Protein AF-A0A0N4X7U0-F1 (afdb_monomer_lite)

Sequence (146 aa):
MAPYSVMVTGANRGLGLGLVKEFMKNKEIHKIIATARNPDDAKVKSIVGDKGLTTLLNNAGIWVKYVTKQEPNRADFMKNIDVNAVGVAILTQNLLPLLRQSAARVKGDFSLDRAAILNISATYGSISKNTTGSGPLKGLAYMTSK

pLDDT: mean 92.5, std 6.65, range [67.06, 98.38]

InterPro domains:
  IPR002347 Short-chain dehydrogenase/reductase SDR [PR00081] (5-22)
  IPR002347 Short-chain dehydrogenase/reductase SDR [PR00081] (51-62)
  IPR002347 Short-chain dehydrogenase/reductase SDR [PR00081] (142-146)
  IPR036291 NAD(P)-binding domain superfamily [SSF51735] (5-146)
  IPR051468 Fungal Secondary Metabolite SDRs [PTHR43544] (42-146)

Organism: Haemonchus placei (NCBI:txid6290)

Secondary structure (DSSP, 8-state):
---SEEEETTTTSHHHHHHHHHHTT-TT--EEEE-SS---HHHHHHHHGGG---EEEE----PPP--TTSPP-HHHHHHHHIIIIIHHHHHHHHHHHHHHHHHTTS-SS--TTT-EEEE---GGGBSTT--STTTTTT--S---B-

Structure (mmCIF, N/CA/C/O backbone):
data_AF-A0A0N4X7U0-F1
#
_entry.id   AF-A0A0N4X7U0-F1
#
loop_
_atom_site.group_PDB
_atom_site.id
_atom_site.type_symbol
_atom_site.label_atom_id
_atom_site.label_alt_id
_atom_site.label_comp_id
_atom_site.label_asym_id
_atom_site.label_entity_id
_atom_site.label_seq_id
_atom_site.pdbx_PDB_ins_code
_atom_site.Cartn_x
_atom_site.Cartn_y
_atom_site.Cartn_z
_atom_site.occupancy
_atom_site.B_iso_or_equiv
_atom_site.auth_seq_id
_atom_site.auth_comp_id
_atom_site.auth_asym_id
_atom_site.auth_atom_id
_atom_site.pdbx_PDB_model_num
ATOM 1 N N . MET A 1 1 ? -7.651 11.145 16.397 1.00 83.62 1 MET A N 1
ATOM 2 C CA . MET A 1 1 ? -7.237 9.943 17.156 1.00 83.62 1 MET A CA 1
ATOM 3 C C . MET A 1 1 ? -6.362 9.085 16.246 1.00 83.62 1 MET A C 1
ATOM 5 O O . MET A 1 1 ? -6.242 9.411 15.065 1.00 83.62 1 MET A O 1
ATOM 9 N N . ALA A 1 2 ? -5.712 8.037 16.753 1.00 92.88 2 ALA A N 1
ATOM 10 C CA . ALA A 1 2 ? -5.029 7.065 15.896 1.00 92.88 2 ALA A CA 1
ATOM 11 C C . ALA A 1 2 ? -6.021 6.045 15.293 1.00 92.88 2 ALA A C 1
ATOM 13 O O . ALA A 1 2 ? -7.047 5.754 15.913 1.00 92.88 2 ALA A O 1
ATOM 14 N N . PRO A 1 3 ? -5.731 5.461 14.115 1.00 96.62 3 PRO A N 1
ATOM 15 C CA . PRO A 1 3 ? -6.513 4.346 13.585 1.00 96.62 3 PRO A CA 1
ATOM 16 C C . PRO A 1 3 ? -6.475 3.124 14.503 1.00 96.62 3 PRO A C 1
ATOM 18 O O . PRO A 1 3 ? -5.418 2.746 15.005 1.00 96.62 3 PRO A O 1
ATOM 21 N N . TYR A 1 4 ? -7.613 2.439 14.644 1.00 97.12 4 TYR A N 1
ATOM 22 C CA . TYR A 1 4 ? -7.677 1.182 15.395 1.00 97.12 4 TYR A CA 1
ATOM 23 C C . TYR A 1 4 ? -6.821 0.087 14.741 1.00 97.12 4 TYR A C 1
ATOM 25 O O . TYR A 1 4 ? -6.082 -0.627 15.427 1.00 97.12 4 TYR A O 1
ATOM 33 N N . SER A 1 5 ? -6.925 -0.046 13.416 1.00 98.31 5 SER A N 1
ATOM 34 C CA . SER A 1 5 ? -6.178 -1.024 12.630 1.00 98.31 5 SER A CA 1
ATOM 35 C C . SER A 1 5 ? -5.493 -0.382 11.424 1.00 98.31 5 SER A C 1
ATOM 37 O O . SER A 1 5 ? -6.091 0.407 10.693 1.00 98.31 5 SER A O 1
ATOM 39 N N . VAL A 1 6 ? -4.230 -0.739 11.194 1.00 98.31 6 VAL A N 1
ATOM 40 C CA . VAL A 1 6 ? -3.456 -0.303 10.026 1.00 98.31 6 VAL A CA 1
ATOM 41 C C . VAL A 1 6 ? -2.907 -1.517 9.303 1.00 98.31 6 VAL A C 1
ATOM 43 O O . VAL A 1 6 ? -2.328 -2.411 9.918 1.00 98.31 6 VAL A O 1
ATOM 46 N N . MET A 1 7 ? -3.052 -1.528 7.986 1.00 97.81 7 MET A N 1
ATOM 47 C CA . MET A 1 7 ? -2.468 -2.530 7.112 1.00 97.81 7 MET A CA 1
ATOM 48 C C . MET A 1 7 ? -1.449 -1.883 6.182 1.00 97.81 7 MET A C 1
ATOM 50 O O . MET A 1 7 ? -1.764 -0.912 5.505 1.00 97.81 7 MET A O 1
ATOM 54 N N . VAL A 1 8 ? -0.237 -2.431 6.138 1.00 97.88 8 VAL A N 1
ATOM 55 C CA . VAL A 1 8 ? 0.872 -1.942 5.313 1.00 97.88 8 VAL A CA 1
ATOM 56 C C . VAL A 1 8 ? 1.311 -3.046 4.362 1.00 97.88 8 VAL A C 1
ATOM 58 O O . VAL A 1 8 ? 1.758 -4.112 4.797 1.00 97.88 8 VAL A O 1
ATOM 61 N N . THR A 1 9 ? 1.215 -2.787 3.059 1.00 96.94 9 THR A N 1
ATOM 62 C CA . THR A 1 9 ? 1.703 -3.721 2.037 1.00 96.94 9 THR A CA 1
ATOM 63 C C . THR A 1 9 ? 3.187 -3.514 1.744 1.00 96.94 9 THR A C 1
ATOM 65 O O . THR A 1 9 ? 3.702 -2.404 1.855 1.00 96.94 9 THR A O 1
ATOM 68 N N . GLY A 1 10 ? 3.917 -4.573 1.382 1.00 95.44 10 GLY A N 1
ATOM 69 C CA . GLY A 1 10 ? 5.356 -4.477 1.088 1.00 95.44 10 GLY A CA 1
ATOM 70 C C . GLY A 1 10 ? 6.206 -4.098 2.309 1.00 95.44 10 GLY A C 1
ATOM 71 O O . GLY A 1 10 ? 7.190 -3.373 2.190 1.00 95.44 10 GLY A O 1
ATOM 72 N N . ALA A 1 11 ? 5.809 -4.560 3.493 1.00 96.88 11 ALA A N 1
ATOM 73 C CA . ALA A 1 11 ? 6.390 -4.194 4.781 1.00 96.88 11 ALA A CA 1
ATOM 74 C C . ALA A 1 11 ? 7.637 -5.007 5.177 1.00 96.88 11 ALA A C 1
ATOM 76 O O . ALA A 1 11 ? 8.157 -4.852 6.277 1.00 96.88 11 ALA A O 1
ATOM 77 N N . ASN A 1 12 ? 8.144 -5.878 4.301 1.00 95.31 12 ASN A N 1
ATOM 78 C CA . ASN A 1 12 ? 9.333 -6.689 4.579 1.00 95.31 12 ASN A CA 1
ATOM 79 C C . ASN A 1 12 ? 10.659 -5.923 4.414 1.00 95.31 12 ASN A C 1
ATOM 81 O O . ASN A 1 12 ? 11.712 -6.453 4.757 1.00 95.31 12 ASN A O 1
ATOM 85 N N . ARG A 1 13 ? 10.634 -4.709 3.848 1.00 95.00 13 ARG A N 1
ATOM 86 C CA . ARG A 1 13 ? 11.820 -3.875 3.597 1.00 95.00 13 ARG A CA 1
ATOM 87 C C . ARG A 1 13 ? 11.452 -2.398 3.434 1.00 95.00 13 ARG A C 1
ATOM 89 O O . ARG A 1 13 ? 10.277 -2.057 3.313 1.00 95.00 13 ARG A O 1
ATOM 96 N N . GLY A 1 14 ? 12.472 -1.541 3.364 1.00 96.25 14 GLY A N 1
ATOM 97 C CA . GLY A 1 14 ? 12.343 -0.141 2.946 1.00 96.25 14 GLY A CA 1
ATOM 98 C C . GLY A 1 14 ? 11.329 0.664 3.765 1.00 96.25 14 GLY A C 1
ATOM 99 O O . GLY A 1 14 ? 11.230 0.494 4.981 1.00 96.25 14 GLY A O 1
ATOM 100 N N . LEU A 1 15 ? 10.575 1.530 3.077 1.00 96.75 15 LEU A N 1
ATOM 101 C CA . LEU A 1 15 ? 9.585 2.425 3.687 1.00 96.75 15 LEU A CA 1
ATOM 102 C C . LEU A 1 15 ? 8.501 1.663 4.454 1.00 96.75 15 LEU A C 1
ATOM 104 O O . LEU A 1 15 ? 8.199 2.031 5.583 1.00 96.75 15 LEU A O 1
ATOM 108 N N . GLY A 1 16 ? 7.971 0.572 3.894 1.00 97.06 16 GLY A N 1
ATOM 109 C CA . GLY A 1 16 ? 6.944 -0.235 4.557 1.00 97.06 16 GLY A CA 1
ATOM 110 C C . GLY A 1 16 ? 7.398 -0.780 5.914 1.00 97.06 16 GLY A C 1
ATOM 111 O O . GLY A 1 16 ? 6.668 -0.665 6.896 1.00 97.06 16 GLY A O 1
ATOM 112 N N . LEU A 1 17 ? 8.626 -1.308 6.000 1.00 97.88 17 LEU A N 1
ATOM 113 C CA . LEU A 1 17 ? 9.195 -1.771 7.272 1.00 97.88 17 LEU A CA 1
ATOM 114 C C . LEU A 1 17 ? 9.404 -0.614 8.260 1.00 97.88 17 LEU A C 1
ATOM 116 O O . LEU A 1 17 ? 9.135 -0.765 9.451 1.00 97.88 17 LEU A O 1
ATOM 120 N N . GLY A 1 18 ? 9.881 0.537 7.776 1.00 98.38 18 GLY A N 1
ATOM 121 C CA . GLY A 1 18 ? 10.041 1.744 8.589 1.00 98.38 18 GLY A CA 1
ATOM 122 C C . GLY A 1 18 ? 8.713 2.222 9.181 1.00 98.38 18 GLY A C 1
ATOM 123 O O . GLY A 1 18 ? 8.616 2.410 10.389 1.00 98.38 18 GLY A O 1
ATOM 124 N N . LEU A 1 19 ? 7.668 2.321 8.356 1.00 97.81 19 LEU A N 1
ATOM 125 C CA . LEU A 1 19 ? 6.323 2.720 8.779 1.00 97.81 19 LEU A CA 1
ATOM 126 C C . LEU A 1 19 ? 5.747 1.769 9.829 1.00 97.81 19 LEU A C 1
ATOM 128 O O . LEU A 1 19 ? 5.214 2.226 10.833 1.00 97.81 19 LEU A O 1
ATOM 132 N N . VAL A 1 20 ? 5.901 0.453 9.646 1.00 98.31 20 VAL A N 1
ATOM 133 C CA . VAL A 1 20 ? 5.466 -0.528 10.653 1.00 98.31 20 VAL A CA 1
ATOM 134 C C . VAL A 1 20 ? 6.177 -0.304 11.989 1.00 98.31 20 VAL A C 1
ATOM 136 O O . VAL A 1 20 ? 5.514 -0.285 13.024 1.00 98.31 20 VAL A O 1
ATOM 139 N N . LYS A 1 21 ? 7.497 -0.074 11.984 1.00 98.38 21 LYS A N 1
ATOM 140 C CA . LYS A 1 21 ? 8.254 0.221 13.213 1.00 98.38 21 LYS A CA 1
ATOM 141 C C . LYS A 1 21 ? 7.762 1.490 13.906 1.00 98.38 21 LYS A C 1
ATOM 143 O O . LYS A 1 21 ? 7.676 1.498 15.130 1.00 98.38 21 LYS A O 1
ATOM 148 N N . GLU A 1 22 ? 7.423 2.536 13.155 1.00 98.19 22 GLU A N 1
ATOM 149 C CA . GLU A 1 22 ? 6.847 3.758 13.728 1.00 98.19 22 GLU A CA 1
ATOM 150 C C . GLU A 1 22 ? 5.439 3.521 14.288 1.00 98.19 22 GLU A C 1
ATOM 152 O O . GLU A 1 22 ? 5.160 3.915 15.419 1.00 98.19 22 GLU A O 1
ATOM 157 N N . PHE A 1 23 ? 4.569 2.800 13.571 1.00 97.44 23 PHE A N 1
ATOM 158 C CA . PHE A 1 23 ? 3.227 2.474 14.065 1.00 97.44 23 PHE A CA 1
ATOM 159 C C . PHE A 1 23 ? 3.260 1.653 15.358 1.00 97.44 23 PHE A C 1
ATOM 161 O O . PHE A 1 23 ? 2.444 1.891 16.241 1.00 97.44 23 PHE A O 1
ATOM 168 N N . MET A 1 24 ? 4.235 0.754 15.527 1.00 97.56 24 MET A N 1
ATOM 169 C CA . MET A 1 24 ? 4.399 -0.033 16.758 1.00 97.56 24 MET A CA 1
ATOM 170 C C . MET A 1 24 ? 4.733 0.808 18.002 1.00 97.56 24 MET A C 1
ATOM 172 O O . MET A 1 24 ? 4.528 0.344 19.129 1.00 97.56 24 MET A O 1
ATOM 176 N N . LYS A 1 25 ? 5.250 2.032 17.826 1.00 98.19 25 LYS A N 1
ATOM 177 C CA . LYS A 1 25 ? 5.498 2.962 18.938 1.00 98.19 25 LYS A CA 1
ATOM 178 C C . LYS A 1 25 ? 4.202 3.588 19.453 1.00 98.19 25 LYS A C 1
ATOM 180 O O . LYS A 1 25 ? 4.139 3.952 20.625 1.00 98.19 25 LYS A O 1
ATOM 185 N N . ASN A 1 26 ? 3.166 3.679 18.616 1.00 97.25 26 ASN A N 1
ATOM 186 C CA . ASN A 1 26 ? 1.876 4.235 19.002 1.00 97.25 26 ASN A CA 1
ATOM 187 C C . ASN A 1 26 ? 0.970 3.153 19.617 1.00 97.25 26 ASN A C 1
ATOM 189 O O . ASN A 1 26 ? 0.458 2.278 18.923 1.00 97.25 26 ASN A O 1
ATOM 193 N N . LYS A 1 27 ? 0.735 3.243 20.932 1.00 96.12 27 LYS A N 1
ATOM 194 C CA . LYS A 1 27 ? -0.098 2.291 21.688 1.00 96.12 27 LYS A CA 1
ATOM 195 C C . LYS A 1 27 ? -1.598 2.405 21.405 1.00 96.12 27 LYS A C 1
ATOM 197 O O . LYS A 1 27 ? -2.336 1.491 21.751 1.00 96.12 27 LYS A O 1
ATOM 202 N N . GLU A 1 28 ? -2.045 3.481 20.761 1.00 96.81 28 GLU A N 1
ATOM 203 C CA . GLU A 1 28 ? -3.438 3.638 20.334 1.00 96.81 28 GLU A CA 1
ATOM 204 C C . GLU A 1 28 ? -3.765 2.803 19.082 1.00 96.81 28 GLU A C 1
ATOM 206 O O . GLU A 1 28 ? -4.937 2.531 18.809 1.00 96.81 28 GLU A O 1
ATOM 211 N N . ILE A 1 29 ? -2.753 2.343 18.332 1.00 97.75 29 ILE A N 1
ATOM 212 C CA . ILE A 1 29 ? -2.943 1.430 17.199 1.00 97.75 29 ILE A CA 1
ATOM 213 C C . ILE A 1 29 ? -2.971 -0.003 17.730 1.00 97.75 29 ILE A C 1
ATOM 215 O O . ILE A 1 29 ? -1.966 -0.549 18.181 1.00 97.75 29 ILE A O 1
ATOM 219 N N . HIS A 1 30 ? -4.136 -0.639 17.658 1.00 97.19 30 HIS A N 1
ATOM 220 C CA . HIS A 1 30 ? -4.366 -1.937 18.293 1.00 97.19 30 HIS A CA 1
ATOM 221 C C . HIS A 1 30 ? -4.010 -3.116 17.386 1.00 97.19 30 HIS A C 1
ATOM 223 O O . HIS A 1 30 ? -3.685 -4.200 17.873 1.00 97.19 30 HIS A O 1
ATOM 229 N N . LYS A 1 31 ? -4.125 -2.937 16.066 1.00 97.94 31 LYS A N 1
ATOM 230 C CA . LYS A 1 31 ? -3.843 -3.975 15.069 1.00 97.94 31 LYS A CA 1
ATOM 231 C C . LYS A 1 31 ? -2.937 -3.410 13.983 1.00 97.94 31 LYS A C 1
ATOM 233 O O . LYS A 1 31 ? -3.310 -2.464 13.297 1.00 97.94 31 LYS A O 1
ATOM 238 N N . ILE A 1 32 ? -1.772 -4.022 13.799 1.00 97.88 32 ILE A N 1
ATOM 239 C CA . ILE A 1 32 ? -0.845 -3.688 12.714 1.00 97.88 32 ILE A CA 1
ATOM 240 C C . ILE A 1 32 ? -0.670 -4.936 11.856 1.00 97.88 32 ILE A C 1
ATOM 242 O O . ILE A 1 32 ? -0.193 -5.963 12.334 1.00 97.88 32 ILE A O 1
ATOM 246 N N . ILE A 1 33 ? -1.075 -4.851 10.592 1.00 97.25 33 ILE A N 1
ATOM 247 C CA . ILE A 1 33 ? -0.999 -5.942 9.621 1.00 97.25 33 ILE A CA 1
ATOM 248 C C . ILE A 1 33 ? 0.101 -5.598 8.620 1.00 97.25 33 ILE A C 1
ATOM 250 O O . ILE A 1 33 ? -0.068 -4.731 7.768 1.00 97.25 33 ILE A O 1
ATOM 254 N N . ALA A 1 34 ? 1.238 -6.277 8.725 1.00 96.69 34 ALA A N 1
ATOM 255 C CA . ALA A 1 34 ? 2.385 -6.091 7.845 1.00 96.69 34 ALA A CA 1
ATOM 256 C C . ALA A 1 34 ? 2.450 -7.235 6.827 1.00 96.69 34 ALA A C 1
ATOM 258 O O . ALA A 1 34 ? 2.537 -8.400 7.214 1.00 96.69 34 ALA A O 1
ATOM 259 N N . THR A 1 35 ? 2.422 -6.927 5.528 1.00 94.38 35 THR A N 1
ATOM 260 C CA . THR A 1 35 ? 2.420 -7.959 4.478 1.00 94.38 35 THR A CA 1
ATOM 261 C C . THR A 1 35 ? 3.678 -7.888 3.623 1.00 94.38 35 THR A C 1
ATOM 263 O O . THR A 1 35 ? 4.159 -6.811 3.282 1.00 94.38 35 THR A O 1
ATOM 266 N N . ALA A 1 36 ? 4.227 -9.046 3.256 1.00 83.56 36 ALA A N 1
ATOM 267 C CA . ALA A 1 36 ? 5.342 -9.138 2.309 1.00 83.56 36 ALA A CA 1
ATOM 268 C C . ALA A 1 36 ? 4.874 -9.407 0.865 1.00 83.56 36 ALA A C 1
ATOM 270 O O . ALA A 1 36 ? 5.607 -9.138 -0.081 1.00 83.56 36 ALA A O 1
ATOM 271 N N . ARG A 1 37 ? 3.669 -9.968 0.696 1.00 76.31 37 ARG A N 1
ATOM 272 C CA . ARG A 1 37 ? 3.051 -10.382 -0.578 1.00 76.31 37 ARG A CA 1
ATOM 273 C C . ARG A 1 37 ? 1.526 -10.240 -0.487 1.00 76.31 37 ARG A C 1
ATOM 275 O O . ARG A 1 37 ? 1.034 -9.814 0.560 1.00 76.31 37 ARG A O 1
ATOM 282 N N . ASN A 1 38 ? 0.817 -10.609 -1.559 1.00 68.56 38 ASN A N 1
ATOM 283 C CA . ASN A 1 38 ? -0.644 -10.550 -1.674 1.00 68.56 38 ASN A CA 1
ATOM 284 C C . ASN A 1 38 ? -1.339 -11.122 -0.426 1.00 68.56 38 ASN A C 1
ATOM 286 O O . ASN A 1 38 ? -1.244 -12.325 -0.168 1.00 68.56 38 ASN A O 1
ATOM 290 N N . PRO A 1 39 ? -1.979 -10.260 0.375 1.00 74.69 39 PRO A N 1
ATOM 291 C CA . PRO A 1 39 ? -2.707 -10.678 1.555 1.00 74.69 39 PRO A CA 1
ATOM 292 C C . PRO A 1 39 ? -4.064 -11.261 1.165 1.00 74.69 39 PRO A C 1
ATOM 294 O O . PRO A 1 39 ? -4.659 -10.879 0.165 1.00 74.69 39 PRO A O 1
ATOM 297 N N . ASP A 1 40 ? -4.521 -12.203 1.976 1.00 82.19 40 ASP A N 1
ATOM 298 C CA . ASP A 1 40 ? -5.811 -12.871 1.832 1.00 82.19 40 ASP A CA 1
ATOM 299 C C . ASP A 1 40 ? -6.851 -12.131 2.683 1.00 82.19 40 ASP A C 1
ATOM 301 O O . ASP A 1 40 ? -6.669 -11.986 3.898 1.00 82.19 40 ASP A O 1
ATOM 305 N N . ASP A 1 41 ? -7.928 -11.657 2.056 1.00 80.25 41 ASP A N 1
ATOM 306 C CA . ASP A 1 41 ? -8.965 -10.845 2.700 1.00 80.25 41 ASP A CA 1
ATOM 307 C C . ASP A 1 41 ? -9.628 -11.571 3.876 1.00 80.25 41 ASP A C 1
ATOM 309 O O . ASP A 1 41 ? -9.962 -10.940 4.884 1.00 80.25 41 ASP A O 1
ATOM 313 N N . ALA A 1 42 ? -9.761 -12.902 3.807 1.00 82.06 42 ALA A N 1
ATOM 314 C CA . ALA A 1 42 ? -10.312 -13.698 4.901 1.00 82.06 42 ALA A CA 1
ATOM 315 C C . ALA A 1 42 ? -9.411 -13.636 6.145 1.00 82.06 42 ALA A C 1
ATOM 317 O O . ALA A 1 42 ? -9.902 -13.539 7.274 1.00 82.06 42 ALA A O 1
ATOM 318 N N . LYS A 1 43 ? -8.087 -13.611 5.944 1.00 91.19 43 LYS A N 1
ATOM 319 C CA . LYS A 1 43 ? -7.108 -13.441 7.029 1.00 91.19 43 LYS A CA 1
ATOM 320 C C . LYS A 1 43 ? -7.120 -12.023 7.582 1.00 91.19 43 LYS A C 1
ATOM 322 O O . LYS A 1 43 ? -6.993 -11.842 8.787 1.00 91.19 43 LYS A O 1
ATOM 327 N N . VAL A 1 44 ? -7.294 -11.009 6.733 1.00 94.12 44 VAL A N 1
ATOM 328 C CA . VAL A 1 44 ? -7.428 -9.624 7.216 1.00 94.12 44 VAL A CA 1
ATOM 329 C C . VAL A 1 44 ? -8.683 -9.502 8.077 1.00 94.12 44 VAL A C 1
ATOM 331 O O . VAL A 1 44 ? -8.612 -8.976 9.189 1.00 94.12 44 VAL A O 1
ATOM 334 N N . LYS A 1 45 ? -9.809 -10.059 7.615 1.00 94.81 45 LYS A N 1
ATOM 335 C CA . LYS A 1 45 ? -11.077 -10.051 8.349 1.00 94.81 45 LYS A CA 1
ATOM 336 C C . LYS A 1 45 ? -10.975 -10.737 9.711 1.00 94.81 45 LYS A C 1
ATOM 338 O O . LYS A 1 45 ? -11.474 -10.181 10.684 1.00 94.81 45 LYS A O 1
ATOM 343 N N . SER A 1 46 ? -10.305 -11.885 9.817 1.00 96.31 46 SER A N 1
ATOM 344 C CA . SER A 1 46 ? -10.142 -12.568 11.110 1.00 96.31 46 SER A CA 1
ATOM 345 C C . SER A 1 46 ? -9.300 -11.769 12.114 1.00 96.31 46 SER A C 1
ATOM 347 O O . SER A 1 46 ? -9.549 -11.842 13.315 1.00 96.31 46 SER A O 1
ATOM 349 N N . ILE A 1 47 ? -8.347 -10.955 11.643 1.00 96.69 47 ILE A N 1
ATOM 350 C CA . ILE A 1 47 ? -7.510 -10.107 12.506 1.00 96.69 47 ILE A CA 1
ATOM 351 C C . ILE A 1 47 ? -8.276 -8.881 13.020 1.00 96.69 47 ILE A C 1
ATOM 353 O O . ILE A 1 47 ? -8.115 -8.498 14.185 1.00 96.69 47 ILE A O 1
ATOM 357 N N . VAL A 1 48 ? -9.067 -8.234 12.155 1.00 97.19 48 VAL A N 1
ATOM 358 C CA . VAL A 1 48 ? -9.756 -6.972 12.488 1.00 97.19 48 VAL A CA 1
ATOM 359 C C . VAL A 1 48 ? -11.160 -7.167 13.067 1.00 97.19 48 VAL A C 1
ATOM 361 O O . VAL A 1 48 ? -11.661 -6.280 13.762 1.00 97.19 48 VAL A O 1
ATOM 364 N N . GLY A 1 49 ? -11.783 -8.322 12.815 1.00 96.44 49 GLY A N 1
ATOM 365 C CA . GLY A 1 49 ? -13.126 -8.665 13.276 1.00 96.44 49 GLY A CA 1
ATOM 366 C C . GLY A 1 49 ? -14.174 -7.625 12.877 1.00 96.44 49 GLY A C 1
ATOM 367 O O . GLY A 1 49 ? -14.078 -6.978 11.832 1.00 96.44 49 GLY A O 1
ATOM 368 N N . ASP A 1 50 ? -15.152 -7.403 13.756 1.00 95.88 50 ASP A N 1
ATOM 369 C CA . ASP A 1 50 ? -16.286 -6.514 13.474 1.00 95.88 50 ASP A CA 1
ATOM 370 C C . ASP A 1 50 ? -15.948 -5.014 13.497 1.00 95.88 50 ASP A C 1
ATOM 372 O O . ASP A 1 50 ? -16.799 -4.154 13.237 1.00 95.88 50 ASP A O 1
ATOM 376 N N . LYS A 1 51 ? -14.702 -4.670 13.838 1.00 96.75 51 LYS A N 1
ATOM 377 C CA . LYS A 1 51 ? -14.210 -3.289 13.794 1.00 96.75 51 LYS A CA 1
ATOM 378 C C . LYS A 1 51 ? -13.790 -2.860 12.389 1.00 96.75 51 LYS A C 1
ATOM 380 O O . LYS A 1 51 ? -13.743 -1.658 12.137 1.00 96.75 51 LYS A O 1
ATOM 385 N N . GLY A 1 52 ? -13.555 -3.814 11.487 1.00 97.69 52 GLY A N 1
ATOM 386 C CA . GLY A 1 52 ? -13.095 -3.537 10.133 1.00 97.69 52 GLY A CA 1
ATOM 387 C C . GLY A 1 52 ? -11.652 -3.024 10.073 1.00 97.69 52 GLY A C 1
ATOM 388 O O . GLY A 1 52 ? -10.968 -2.837 11.085 1.00 97.69 52 GLY A O 1
ATOM 389 N N . LEU A 1 53 ? -11.179 -2.816 8.848 1.00 98.25 53 LEU A N 1
ATOM 390 C CA . LEU A 1 53 ? -9.871 -2.227 8.581 1.00 98.25 53 LEU A CA 1
ATOM 391 C C . LEU A 1 53 ? -10.003 -0.702 8.612 1.00 98.25 53 LEU A C 1
ATOM 393 O O . LEU A 1 53 ? -10.819 -0.171 7.872 1.00 98.25 53 LEU A O 1
ATOM 397 N N . THR A 1 54 ? -9.220 0.005 9.426 1.00 98.12 54 THR A N 1
ATOM 398 C CA . THR A 1 54 ? -9.302 1.473 9.500 1.00 98.12 54 THR A CA 1
ATOM 399 C C . THR A 1 54 ? -8.444 2.124 8.422 1.00 98.12 54 THR A C 1
ATOM 401 O O . THR A 1 54 ? -8.956 2.886 7.608 1.00 98.12 54 THR A O 1
ATOM 404 N N . THR A 1 55 ? -7.159 1.778 8.342 1.00 98.19 55 THR A N 1
ATOM 405 C CA . THR A 1 55 ? -6.249 2.386 7.361 1.00 98.19 55 THR A CA 1
ATOM 406 C C . THR A 1 55 ? -5.565 1.332 6.509 1.00 98.19 55 THR A C 1
ATOM 408 O O . THR A 1 55 ? -4.853 0.470 7.025 1.00 98.19 55 THR A O 1
ATOM 411 N N . LEU A 1 56 ? -5.734 1.434 5.191 1.00 98.25 56 LEU A N 1
ATOM 412 C CA . LEU A 1 56 ? -4.953 0.691 4.206 1.00 98.25 56 LEU A CA 1
ATOM 413 C C . LEU A 1 56 ? -3.829 1.581 3.678 1.00 98.25 56 LEU A C 1
ATOM 415 O O . LEU A 1 56 ? -4.089 2.639 3.114 1.00 98.25 56 LEU A O 1
ATOM 419 N N . LEU A 1 57 ? -2.585 1.137 3.822 1.00 97.88 57 LEU A N 1
ATOM 420 C CA . LEU A 1 57 ? -1.406 1.796 3.279 1.00 97.88 57 LEU A CA 1
ATOM 421 C C . LEU A 1 57 ? -0.804 0.924 2.169 1.00 97.88 57 LEU A C 1
ATOM 423 O O . LEU A 1 57 ? -0.093 -0.056 2.419 1.00 97.88 57 LEU A O 1
ATOM 427 N N . ASN A 1 58 ? -1.110 1.295 0.928 1.00 97.38 58 ASN A N 1
ATOM 428 C CA . ASN A 1 58 ? -0.595 0.664 -0.278 1.00 97.38 58 ASN A CA 1
ATOM 429 C C . ASN A 1 58 ? 0.839 1.149 -0.532 1.00 97.38 58 ASN A C 1
ATOM 431 O O . ASN A 1 58 ? 1.056 2.185 -1.157 1.00 97.38 58 ASN A O 1
ATOM 435 N N . ASN A 1 59 ? 1.814 0.405 -0.006 1.00 96.69 59 ASN A N 1
ATOM 436 C CA . ASN A 1 59 ? 3.248 0.669 -0.165 1.00 96.69 59 ASN A CA 1
ATOM 437 C C . ASN A 1 59 ? 3.950 -0.349 -1.079 1.00 96.69 59 ASN A C 1
ATOM 439 O O . ASN A 1 59 ? 5.029 -0.067 -1.596 1.00 96.69 59 ASN A O 1
ATOM 443 N N . ALA A 1 60 ? 3.370 -1.534 -1.284 1.00 94.75 60 ALA A N 1
ATOM 444 C CA . ALA A 1 60 ? 3.925 -2.516 -2.206 1.00 94.75 60 ALA A CA 1
ATOM 445 C C . ALA A 1 60 ? 4.065 -1.919 -3.613 1.00 94.75 60 ALA A C 1
ATOM 447 O O . ALA A 1 60 ? 3.100 -1.433 -4.193 1.00 94.75 60 ALA A O 1
ATOM 448 N N . GLY A 1 61 ? 5.280 -1.990 -4.151 1.00 93.88 61 GLY A N 1
ATOM 449 C CA . GLY A 1 61 ? 5.612 -1.490 -5.474 1.00 93.88 61 GLY A CA 1
ATOM 450 C C . GLY A 1 61 ? 6.972 -2.002 -5.933 1.00 93.88 61 GLY A C 1
ATOM 451 O O . GLY A 1 61 ? 7.792 -2.478 -5.137 1.00 93.88 61 GLY A O 1
ATOM 452 N N . ILE A 1 62 ? 7.208 -1.921 -7.238 1.00 93.81 62 ILE A N 1
ATOM 453 C CA . ILE A 1 62 ? 8.457 -2.323 -7.878 1.00 93.81 62 ILE A CA 1
ATOM 454 C C . ILE A 1 62 ? 8.973 -1.235 -8.811 1.00 93.81 62 ILE A C 1
ATOM 456 O O . ILE A 1 62 ? 8.219 -0.489 -9.435 1.00 93.81 62 ILE A O 1
ATOM 460 N N . TRP A 1 63 ? 10.292 -1.217 -8.966 1.00 92.12 63 TRP A N 1
ATOM 461 C CA . TRP A 1 63 ? 10.946 -0.516 -10.056 1.00 92.12 63 TRP A CA 1
ATOM 462 C C . TRP A 1 63 ? 11.273 -1.518 -11.159 1.00 92.12 63 TRP A C 1
ATOM 464 O O . TRP A 1 63 ? 11.985 -2.496 -10.919 1.00 92.12 63 TRP A O 1
ATOM 474 N N . VAL A 1 64 ? 10.757 -1.281 -12.362 1.00 92.81 64 VAL A N 1
ATOM 475 C CA . VAL A 1 64 ? 11.124 -2.054 -13.552 1.00 92.81 64 VAL A CA 1
ATOM 476 C C . VAL A 1 64 ? 12.063 -1.188 -14.370 1.00 92.81 64 VAL A C 1
ATOM 478 O O . VAL A 1 64 ? 11.691 -0.091 -14.786 1.00 92.81 64 VAL A O 1
ATOM 481 N N . LYS A 1 65 ? 13.294 -1.668 -14.557 1.00 92.38 65 LYS A N 1
ATOM 482 C CA . LYS A 1 65 ? 14.282 -0.963 -15.365 1.00 92.38 65 LYS A CA 1
ATOM 483 C C . LYS A 1 65 ? 13.819 -0.958 -16.820 1.00 92.38 65 LYS A C 1
ATOM 485 O O . LYS A 1 65 ? 13.639 -2.024 -17.396 1.00 92.38 65 LYS A O 1
ATOM 490 N N . TYR A 1 66 ? 13.668 0.226 -17.397 1.00 91.31 66 TYR A N 1
ATOM 491 C CA . TYR A 1 66 ? 13.266 0.403 -18.788 1.00 91.31 66 TYR A CA 1
ATOM 492 C C . TYR A 1 66 ? 13.896 1.679 -19.349 1.00 91.31 66 TYR A C 1
ATOM 494 O O . TYR A 1 66 ? 14.003 2.678 -18.642 1.00 91.31 66 TYR A O 1
ATOM 502 N N . VAL A 1 67 ? 14.330 1.671 -20.607 1.00 90.56 67 VAL A N 1
ATOM 503 C CA . VAL A 1 67 ? 14.801 2.871 -21.312 1.00 90.56 67 VAL A CA 1
ATOM 504 C C . VAL A 1 67 ? 14.144 2.986 -22.675 1.00 90.56 67 VAL A C 1
ATOM 506 O O . VAL A 1 67 ? 14.002 1.997 -23.376 1.00 90.56 67 VAL A O 1
ATOM 509 N N . THR A 1 68 ? 13.780 4.192 -23.105 1.00 87.62 68 THR A N 1
ATOM 510 C CA . THR A 1 68 ? 13.059 4.386 -24.379 1.00 87.62 68 THR A CA 1
ATOM 511 C C . THR A 1 68 ? 13.854 3.917 -25.604 1.00 87.62 68 THR A C 1
ATOM 513 O O . THR A 1 68 ? 13.266 3.591 -26.625 1.00 87.62 68 THR A O 1
ATOM 516 N N . LYS A 1 69 ? 15.189 3.867 -25.503 1.00 88.25 69 LYS A N 1
ATOM 517 C CA . LYS A 1 69 ? 16.092 3.440 -26.584 1.00 88.25 69 LYS A CA 1
ATOM 518 C C . LYS A 1 69 ? 16.344 1.923 -26.643 1.00 88.25 69 LYS A C 1
ATOM 520 O O . LYS A 1 69 ? 17.125 1.499 -27.485 1.00 88.25 69 LYS A O 1
ATOM 525 N N . GLN A 1 70 ? 15.785 1.125 -25.729 1.00 89.62 70 GLN A N 1
ATOM 526 C CA . GLN A 1 70 ? 15.926 -0.337 -25.789 1.00 89.62 70 GLN A CA 1
ATOM 527 C C . GLN A 1 70 ? 14.918 -0.951 -26.771 1.00 89.62 70 GLN A C 1
ATOM 529 O O . GLN A 1 70 ? 13.926 -0.310 -27.116 1.00 89.62 70 GLN A O 1
ATOM 534 N N . GLU A 1 71 ? 15.124 -2.220 -27.130 1.00 95.06 71 GLU A N 1
ATOM 535 C CA . GLU A 1 71 ? 14.125 -3.012 -27.855 1.00 95.06 71 GLU A CA 1
ATOM 536 C C . GLU A 1 71 ? 12.791 -3.082 -27.085 1.00 95.06 71 GLU A C 1
ATOM 538 O O . GLU A 1 71 ? 12.793 -3.401 -25.887 1.00 95.06 71 GLU A O 1
ATOM 543 N N . PRO A 1 72 ? 11.641 -2.798 -27.727 1.00 93.75 72 PRO A N 1
ATOM 544 C CA . PRO A 1 72 ? 10.348 -2.799 -27.057 1.00 93.75 72 PRO A CA 1
ATOM 545 C C . PRO A 1 72 ? 10.047 -4.113 -26.327 1.00 93.75 72 PRO A C 1
ATOM 547 O O . PRO A 1 72 ? 9.981 -5.179 -26.934 1.00 93.75 72 PRO A O 1
ATOM 550 N N . ASN A 1 73 ? 9.787 -4.031 -25.018 1.00 93.88 73 ASN A N 1
ATOM 551 C CA . ASN A 1 73 ? 9.441 -5.198 -24.206 1.00 93.88 73 ASN A CA 1
ATOM 552 C C . ASN A 1 73 ? 8.102 -5.008 -23.491 1.00 93.88 73 ASN A C 1
ATOM 554 O O . ASN A 1 73 ? 8.023 -4.409 -22.416 1.00 93.88 73 ASN A O 1
ATOM 558 N N . ARG A 1 74 ? 7.039 -5.580 -24.064 1.00 94.44 74 ARG A N 1
ATOM 559 C CA . ARG A 1 74 ? 5.681 -5.519 -23.504 1.00 94.44 74 ARG A CA 1
ATOM 560 C C . ARG A 1 74 ? 5.594 -6.106 -22.093 1.00 94.44 74 ARG A C 1
ATOM 562 O O . ARG A 1 74 ? 4.813 -5.608 -21.285 1.00 94.44 74 ARG A O 1
ATOM 569 N N . ALA A 1 75 ? 6.371 -7.146 -21.789 1.00 95.81 75 ALA A N 1
ATOM 570 C CA . ALA A 1 75 ? 6.314 -7.813 -20.492 1.00 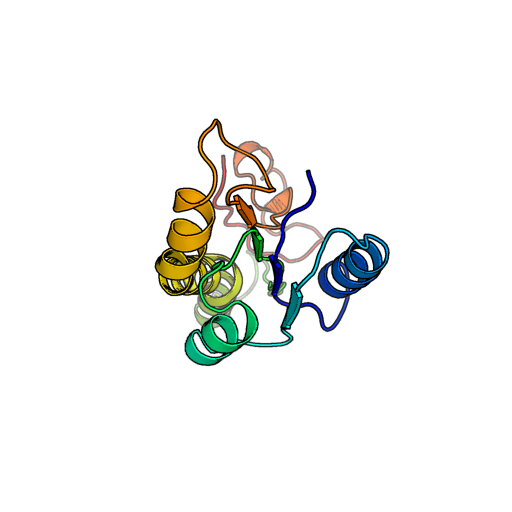95.81 75 ALA A CA 1
ATOM 571 C C . ALA A 1 75 ? 6.774 -6.889 -19.355 1.00 95.81 75 ALA A C 1
ATOM 573 O O . ALA A 1 75 ? 6.156 -6.881 -18.292 1.00 95.81 75 ALA A O 1
ATOM 574 N N . ASP A 1 76 ? 7.790 -6.055 -19.591 1.00 93.88 76 ASP A N 1
ATOM 575 C CA . ASP A 1 76 ? 8.295 -5.107 -18.592 1.00 93.88 76 ASP A CA 1
ATOM 576 C C . ASP A 1 76 ? 7.282 -3.993 -18.284 1.00 93.88 76 ASP A C 1
ATOM 578 O O . ASP A 1 76 ? 7.058 -3.666 -17.114 1.00 93.88 76 ASP A O 1
ATOM 582 N N . PHE A 1 77 ? 6.608 -3.459 -19.311 1.00 91.38 77 PHE A N 1
ATOM 583 C CA . PHE A 1 77 ? 5.506 -2.505 -19.124 1.00 91.38 77 PHE A CA 1
ATOM 584 C C . PHE A 1 77 ? 4.374 -3.118 -18.306 1.00 91.38 77 PHE A C 1
ATOM 586 O O . PHE A 1 77 ? 3.951 -2.541 -17.303 1.00 91.38 77 PHE A O 1
ATOM 593 N N . MET A 1 78 ? 3.903 -4.297 -18.726 1.00 94.81 78 MET A N 1
ATOM 594 C CA . MET A 1 78 ? 2.802 -4.975 -18.051 1.00 94.81 78 MET A CA 1
ATOM 595 C C . MET A 1 78 ? 3.166 -5.292 -16.607 1.00 94.81 78 MET A C 1
ATOM 597 O O . MET A 1 78 ? 2.360 -5.032 -15.730 1.00 94.81 78 MET A O 1
ATOM 601 N N . LYS A 1 79 ? 4.390 -5.749 -16.330 1.00 95.38 79 LYS A N 1
ATOM 602 C CA . LYS A 1 79 ? 4.856 -6.027 -14.967 1.00 95.38 79 LYS A CA 1
ATOM 603 C C . LYS A 1 79 ? 4.812 -4.790 -14.066 1.00 95.38 79 LYS A C 1
ATOM 605 O O . LYS A 1 79 ? 4.420 -4.899 -12.907 1.00 95.38 79 LYS A O 1
ATOM 610 N N . ASN A 1 80 ? 5.216 -3.621 -14.569 1.00 92.94 80 ASN A N 1
ATOM 611 C CA . ASN A 1 80 ? 5.168 -2.386 -13.785 1.00 92.94 80 ASN A CA 1
A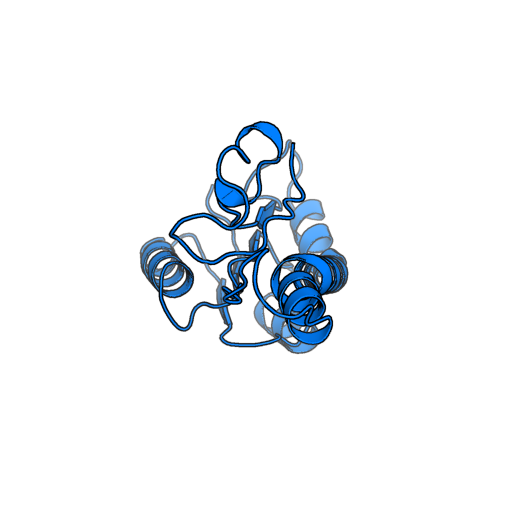TOM 612 C C . ASN A 1 80 ? 3.724 -1.960 -13.486 1.00 92.94 80 ASN A C 1
ATOM 614 O O . ASN A 1 80 ? 3.393 -1.705 -12.331 1.00 92.94 80 ASN A O 1
ATOM 618 N N . ILE A 1 81 ? 2.875 -1.925 -14.518 1.00 92.75 81 ILE A N 1
ATOM 619 C CA . ILE A 1 81 ? 1.468 -1.513 -14.409 1.00 92.75 81 ILE A CA 1
ATOM 620 C C . ILE A 1 81 ? 0.680 -2.492 -13.533 1.00 92.75 81 ILE A C 1
ATOM 622 O O . ILE A 1 81 ? -0.118 -2.068 -12.697 1.00 92.75 81 ILE A O 1
ATOM 626 N N . ASP A 1 82 ? 0.931 -3.789 -13.693 1.00 94.75 82 ASP A N 1
ATOM 627 C CA . ASP A 1 82 ? 0.278 -4.848 -12.933 1.00 94.75 82 ASP A CA 1
ATOM 628 C C . ASP A 1 82 ? 0.544 -4.694 -11.434 1.00 94.75 82 ASP A C 1
ATOM 630 O O . ASP A 1 82 ? -0.390 -4.617 -10.644 1.00 94.75 82 ASP A O 1
ATOM 634 N N . VAL A 1 83 ? 1.806 -4.529 -11.029 1.00 93.62 83 VAL A N 1
ATOM 635 C CA . VAL A 1 83 ? 2.148 -4.419 -9.605 1.00 93.62 83 VAL A CA 1
ATOM 636 C C . VAL A 1 83 ? 1.808 -3.047 -9.020 1.00 93.62 83 VAL A C 1
ATOM 638 O O . VAL A 1 83 ? 1.229 -2.975 -7.938 1.00 93.62 83 VAL A O 1
ATOM 641 N N . ASN A 1 84 ? 2.165 -1.956 -9.702 1.00 94.12 84 ASN A N 1
ATOM 642 C CA . ASN A 1 84 ? 2.097 -0.610 -9.121 1.00 94.12 84 ASN A CA 1
ATOM 643 C C . ASN A 1 84 ? 0.719 0.056 -9.258 1.00 94.12 84 ASN A C 1
ATOM 645 O O . ASN A 1 84 ? 0.452 1.020 -8.543 1.00 94.12 84 ASN A O 1
ATOM 649 N N . ALA A 1 85 ? -0.143 -0.414 -10.168 1.00 93.44 85 ALA A N 1
ATOM 650 C CA . ALA A 1 85 ? -1.449 0.198 -10.420 1.00 93.44 85 ALA A CA 1
ATOM 651 C C . ALA A 1 85 ? -2.603 -0.806 -10.311 1.00 93.44 85 ALA A C 1
ATOM 653 O O . ALA A 1 85 ? -3.477 -0.641 -9.459 1.00 93.44 85 ALA A O 1
ATOM 654 N N . VAL A 1 86 ? -2.611 -1.855 -11.138 1.00 95.19 86 VAL A N 1
ATOM 655 C CA . VAL A 1 86 ? -3.740 -2.802 -11.208 1.00 95.19 86 VAL A CA 1
ATOM 656 C C . VAL A 1 86 ? -3.885 -3.578 -9.900 1.00 95.19 86 VAL A C 1
ATOM 658 O O . VAL A 1 86 ? -4.963 -3.592 -9.311 1.00 95.19 86 VAL A O 1
ATOM 661 N N . GLY A 1 87 ? -2.795 -4.149 -9.389 1.00 94.44 87 GLY A N 1
ATOM 662 C CA . GLY A 1 87 ? -2.778 -4.894 -8.132 1.00 94.44 87 GLY A CA 1
ATOM 663 C C . GLY A 1 87 ? -3.177 -4.035 -6.933 1.00 94.44 87 GLY A C 1
ATOM 664 O O . GLY A 1 87 ? -3.920 -4.496 -6.069 1.00 94.44 87 GLY A O 1
ATOM 665 N N . VAL A 1 88 ? -2.764 -2.763 -6.909 1.00 94.94 88 VAL A N 1
ATOM 666 C CA . VAL A 1 88 ? -3.172 -1.793 -5.879 1.00 94.94 88 VAL A CA 1
ATOM 667 C C . VAL A 1 88 ? -4.680 -1.534 -5.932 1.00 94.94 88 VAL A C 1
ATOM 669 O O . VAL A 1 88 ? -5.343 -1.535 -4.890 1.00 94.94 88 VAL A O 1
ATOM 672 N N . ALA A 1 89 ? -5.238 -1.339 -7.130 1.00 95.69 89 ALA A N 1
ATOM 673 C CA . ALA A 1 89 ? -6.667 -1.111 -7.316 1.00 95.69 89 ALA A CA 1
ATOM 674 C C . ALA A 1 89 ? -7.498 -2.336 -6.902 1.00 95.69 89 ALA A C 1
ATOM 676 O O . ALA A 1 89 ? -8.433 -2.189 -6.114 1.00 95.69 89 ALA A O 1
ATOM 677 N N . ILE A 1 90 ? -7.119 -3.534 -7.359 1.00 95.94 90 ILE A N 1
ATOM 678 C CA . ILE A 1 90 ? -7.806 -4.793 -7.030 1.00 95.94 90 ILE A CA 1
ATOM 679 C C . ILE A 1 90 ? -7.746 -5.063 -5.525 1.00 95.94 90 ILE A C 1
ATOM 681 O O . ILE A 1 90 ? -8.776 -5.325 -4.908 1.00 95.94 90 ILE A O 1
ATOM 685 N N . LEU A 1 91 ? -6.571 -4.935 -4.899 1.00 95.56 91 LEU A N 1
ATOM 686 C CA . LEU A 1 91 ? -6.441 -5.124 -3.453 1.00 95.56 91 LEU A CA 1
ATOM 687 C C . LEU A 1 91 ? -7.322 -4.139 -2.678 1.00 95.56 91 LEU A C 1
ATOM 689 O O . LEU A 1 91 ? -7.990 -4.507 -1.714 1.00 95.56 91 LEU A O 1
ATOM 693 N N . THR A 1 92 ? -7.338 -2.878 -3.106 1.00 96.81 92 THR A N 1
ATOM 694 C CA . THR A 1 92 ? -8.181 -1.863 -2.477 1.00 96.81 92 THR A CA 1
ATOM 695 C C . THR A 1 92 ? -9.655 -2.246 -2.589 1.00 96.81 92 THR A C 1
ATOM 697 O O . THR A 1 92 ? -10.356 -2.208 -1.582 1.00 96.81 92 THR A O 1
ATOM 700 N N . GLN A 1 93 ? -10.116 -2.662 -3.776 1.00 96.62 93 GLN A N 1
ATOM 701 C CA . GLN A 1 93 ? -11.494 -3.109 -4.014 1.00 96.62 93 GLN A CA 1
ATOM 702 C C . GLN A 1 93 ? -11.884 -4.285 -3.116 1.00 96.62 93 GLN A C 1
ATOM 704 O O . GLN A 1 93 ? -12.941 -4.249 -2.485 1.00 96.62 93 GLN A O 1
ATOM 709 N N . ASN A 1 94 ? -11.005 -5.274 -3.002 1.00 95.81 94 ASN A N 1
ATOM 710 C CA . ASN A 1 94 ? -11.177 -6.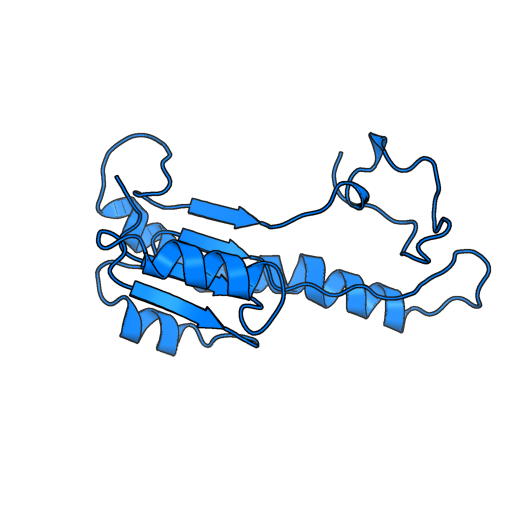441 -2.146 1.00 95.81 94 ASN A CA 1
ATOM 711 C C . ASN A 1 94 ? -11.323 -6.082 -0.656 1.00 95.81 94 ASN A C 1
ATOM 713 O O . ASN A 1 94 ? -12.133 -6.672 0.060 1.00 95.81 94 ASN A O 1
ATOM 717 N N . LEU A 1 95 ? -10.598 -5.057 -0.195 1.00 97.19 95 LEU A N 1
ATOM 718 C CA . LEU A 1 95 ? -10.625 -4.589 1.193 1.00 97.19 95 LEU A CA 1
ATOM 719 C C . LEU A 1 95 ? -11.682 -3.504 1.473 1.00 97.19 95 LEU A C 1
ATOM 721 O O . LEU A 1 95 ? -11.913 -3.167 2.640 1.00 97.19 95 LEU A O 1
ATOM 725 N N . LEU A 1 96 ? -12.373 -2.980 0.449 1.00 97.75 96 LEU A N 1
ATOM 726 C CA . LEU A 1 96 ? -13.435 -1.975 0.617 1.00 97.75 96 LEU A CA 1
ATOM 727 C C . LEU A 1 96 ? -14.523 -2.384 1.620 1.00 97.75 96 LEU A C 1
ATOM 729 O O . LEU A 1 96 ? -14.943 -1.508 2.378 1.00 97.75 96 LEU A O 1
ATOM 733 N N . PRO A 1 97 ? -15.000 -3.647 1.681 1.00 97.81 97 PRO A N 1
ATOM 734 C CA . PRO A 1 97 ? -15.980 -4.048 2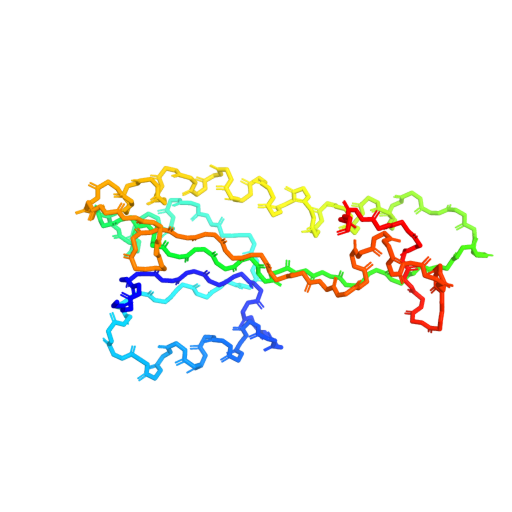.687 1.00 97.81 97 PRO A CA 1
ATOM 735 C C . PRO A 1 97 ? -15.493 -3.803 4.122 1.00 97.81 97 PRO A C 1
ATOM 737 O O . PRO A 1 97 ? -16.245 -3.278 4.940 1.00 97.81 97 PRO A O 1
ATOM 740 N N . LEU A 1 98 ? -14.223 -4.108 4.417 1.00 98.31 98 LEU A N 1
ATOM 741 C CA . LEU A 1 98 ? -13.633 -3.918 5.747 1.00 98.31 98 LEU A CA 1
ATOM 742 C C . LEU A 1 98 ? -13.389 -2.437 6.061 1.00 98.31 98 LEU A C 1
ATOM 744 O O . LEU A 1 98 ? -13.610 -2.013 7.194 1.00 98.31 98 LEU A O 1
ATOM 748 N N . LEU A 1 99 ? -12.978 -1.648 5.064 1.00 98.19 99 LEU A N 1
ATOM 749 C CA . LEU A 1 99 ? -12.808 -0.195 5.198 1.00 98.19 99 LEU A CA 1
ATOM 750 C C . LEU A 1 99 ? -14.146 0.507 5.457 1.00 98.19 99 LEU A C 1
ATOM 752 O O . LEU A 1 99 ? -14.262 1.329 6.364 1.00 98.19 99 LEU A O 1
ATOM 756 N N . ARG A 1 100 ? -15.191 0.136 4.709 1.00 97.62 100 ARG A N 1
ATOM 757 C CA . ARG A 1 100 ? -16.559 0.643 4.907 1.00 97.62 100 ARG A CA 1
ATOM 758 C C . ARG A 1 100 ? -17.121 0.239 6.265 1.00 97.62 100 ARG A C 1
ATOM 760 O O . ARG A 1 100 ? -17.787 1.048 6.904 1.00 97.62 100 ARG A O 1
ATOM 767 N N . GLN A 1 101 ? -16.818 -0.976 6.723 1.00 97.44 101 GLN A N 1
ATOM 768 C CA . GLN A 1 101 ? -17.189 -1.434 8.059 1.00 97.44 101 GLN A CA 1
ATOM 769 C C . GLN A 1 101 ? -16.565 -0.557 9.151 1.00 97.44 101 GLN A C 1
ATOM 771 O O . GLN A 1 101 ? -17.269 -0.185 10.084 1.00 97.44 101 GLN A O 1
ATOM 776 N N . SER A 1 102 ? -15.289 -0.172 9.025 1.00 97.50 102 SER A N 1
ATOM 777 C CA . SER A 1 102 ? -14.659 0.768 9.962 1.00 97.50 102 SER A CA 1
ATOM 778 C C . SER A 1 102 ? -15.297 2.163 9.873 1.00 97.50 102 SER A C 1
ATOM 780 O O . SER A 1 102 ? -15.721 2.711 10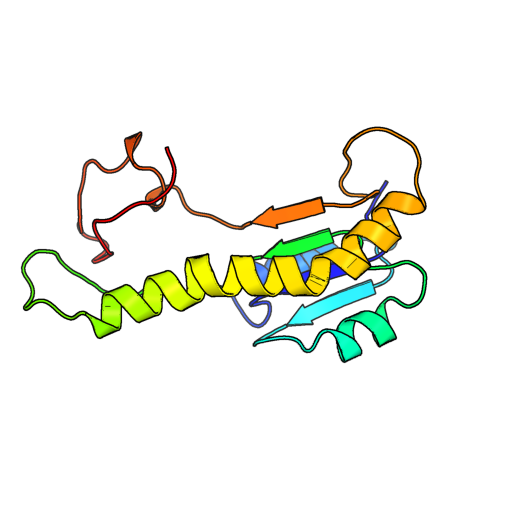.892 1.00 97.50 102 SER A O 1
ATOM 782 N N . ALA A 1 103 ? -15.501 2.673 8.652 1.00 97.56 103 ALA A N 1
ATOM 783 C CA . ALA A 1 103 ? -16.079 3.994 8.394 1.00 97.56 103 ALA A CA 1
ATOM 784 C C . ALA A 1 103 ? -17.497 4.182 8.961 1.00 97.56 103 ALA A C 1
ATOM 786 O O . ALA A 1 103 ? -17.868 5.297 9.329 1.00 97.56 103 ALA A O 1
ATOM 787 N N . ALA A 1 104 ? -18.299 3.113 9.003 1.00 96.81 104 ALA A N 1
ATOM 788 C CA . ALA A 1 104 ? -19.670 3.133 9.513 1.00 96.81 104 ALA A CA 1
ATOM 789 C C . ALA A 1 104 ? -19.749 3.252 11.046 1.00 96.81 104 ALA A C 1
ATOM 791 O O . ALA A 1 104 ? -20.792 3.623 11.581 1.00 96.81 104 ALA A O 1
ATOM 792 N N . ARG A 1 105 ? -18.659 2.945 11.763 1.00 94.19 105 ARG A N 1
ATOM 793 C CA . ARG A 1 105 ? -18.620 2.962 13.235 1.00 94.19 105 ARG A CA 1
ATOM 794 C C . ARG A 1 105 ? -18.416 4.355 13.816 1.00 94.19 105 ARG A C 1
ATOM 796 O O . ARG A 1 105 ? -18.781 4.586 14.964 1.00 94.19 105 ARG A O 1
ATOM 803 N N . VAL A 1 106 ? -17.815 5.257 13.046 1.00 88.50 106 VAL A N 1
ATOM 804 C CA . VAL A 1 106 ? -17.491 6.620 13.474 1.00 88.50 106 VAL A CA 1
ATOM 805 C C . VAL A 1 106 ? -18.245 7.596 12.578 1.00 88.50 106 VAL A C 1
ATOM 807 O O . VAL A 1 106 ? -18.070 7.603 11.359 1.00 88.50 106 VAL A O 1
ATOM 810 N N . LYS A 1 107 ? -19.110 8.416 13.184 1.00 88.56 107 LYS A N 1
ATOM 811 C CA . LYS A 1 107 ? -19.765 9.539 12.501 1.00 88.56 107 LYS A CA 1
ATOM 812 C C . LYS A 1 107 ? -18.810 10.731 12.464 1.00 88.56 107 LYS A C 1
ATOM 814 O O . LYS A 1 107 ? -18.106 10.968 13.440 1.00 88.56 107 LYS A O 1
ATOM 819 N N . GLY A 1 108 ? -18.819 11.480 11.367 1.00 87.75 108 GLY A N 1
ATOM 820 C CA . GLY A 1 108 ? -17.987 12.669 11.189 1.00 87.75 108 GLY A CA 1
ATOM 821 C C . GLY A 1 108 ? -17.348 12.734 9.806 1.00 87.75 108 GLY A C 1
ATOM 822 O O . GLY A 1 108 ? -17.684 11.946 8.914 1.00 87.75 108 GLY A O 1
ATOM 823 N N . ASP A 1 109 ? -16.428 13.681 9.658 1.00 92.69 109 ASP A N 1
ATOM 824 C CA . ASP A 1 109 ? -15.720 13.965 8.411 1.00 92.69 109 ASP A CA 1
ATOM 825 C C . ASP A 1 109 ? -14.691 12.880 8.048 1.00 92.69 109 ASP A C 1
ATOM 827 O O . ASP A 1 109 ? -14.632 11.795 8.637 1.00 92.69 109 ASP A O 1
ATOM 831 N N . PHE A 1 110 ? -13.904 13.134 7.005 1.00 93.56 110 PHE A N 1
ATOM 832 C CA . PHE A 1 110 ? -12.810 12.259 6.607 1.00 93.56 110 PHE A CA 1
ATOM 833 C C . PHE A 1 110 ? -11.643 12.367 7.587 1.00 93.56 110 PHE A C 1
ATOM 835 O O . PHE A 1 110 ? -11.119 13.452 7.832 1.00 93.56 110 PHE A O 1
ATOM 842 N N . SER A 1 111 ? -11.199 11.226 8.107 1.00 94.62 111 SER A N 1
ATOM 843 C CA . SER A 1 111 ? -10.067 11.155 9.024 1.00 94.62 111 SER A CA 1
ATOM 844 C C . SER A 1 111 ? -9.400 9.778 8.985 1.00 94.62 111 SER A C 1
ATOM 846 O O . SER A 1 111 ? -10.020 8.771 8.625 1.00 94.62 111 SER A O 1
ATOM 848 N N . LEU A 1 112 ? -8.119 9.731 9.365 1.00 93.56 112 LEU A N 1
ATOM 849 C CA . LEU A 1 112 ? -7.335 8.490 9.384 1.00 93.56 112 LEU A CA 1
ATOM 850 C C . LEU A 1 112 ? -7.848 7.478 10.410 1.00 93.56 112 LEU A C 1
ATOM 852 O O . LEU A 1 112 ? -7.636 6.289 10.233 1.00 93.56 112 LEU A O 1
ATOM 856 N N . ASP A 1 113 ? -8.501 7.929 11.475 1.00 94.19 113 ASP A N 1
ATOM 857 C CA . ASP A 1 113 ? -9.085 7.088 12.521 1.00 94.19 113 ASP A CA 1
ATOM 858 C C . ASP A 1 113 ? -10.505 6.599 12.214 1.00 94.19 113 ASP A C 1
ATOM 860 O O . ASP A 1 113 ? -11.004 5.714 12.909 1.00 94.19 113 ASP A O 1
ATOM 864 N N . ARG A 1 114 ? -11.135 7.117 11.152 1.00 96.44 114 ARG A N 1
ATOM 865 C CA . ARG A 1 114 ? -12.442 6.656 10.671 1.00 96.44 114 ARG A CA 1
ATOM 866 C C . ARG A 1 114 ? -12.310 5.590 9.592 1.00 96.44 114 ARG A C 1
ATOM 868 O O . ARG A 1 114 ? -12.796 4.479 9.771 1.00 96.44 114 ARG A O 1
ATOM 875 N N . ALA A 1 115 ? -11.712 5.954 8.461 1.00 97.81 115 ALA A N 1
ATOM 876 C CA . ALA A 1 115 ? -11.323 5.040 7.393 1.00 97.81 115 ALA A CA 1
ATOM 877 C C . ALA A 1 115 ? -10.497 5.793 6.347 1.00 97.81 115 ALA A C 1
ATOM 879 O O . ALA A 1 115 ? -10.931 6.838 5.859 1.00 97.81 115 ALA A O 1
ATOM 880 N N . ALA A 1 116 ? -9.350 5.247 5.949 1.00 98.00 116 ALA A N 1
ATOM 881 C CA . ALA A 1 116 ? -8.492 5.874 4.951 1.00 98.00 116 ALA A CA 1
ATOM 882 C C . ALA A 1 116 ? -7.754 4.861 4.069 1.00 98.00 116 ALA A C 1
ATOM 884 O O . ALA A 1 116 ? -7.370 3.775 4.505 1.00 98.00 116 ALA A O 1
ATOM 885 N N . ILE A 1 117 ? -7.512 5.261 2.820 1.00 98.31 117 ILE A N 1
ATOM 886 C CA . ILE A 1 117 ? -6.621 4.569 1.887 1.00 98.31 117 ILE A CA 1
ATOM 887 C C . ILE A 1 117 ? -5.485 5.533 1.553 1.00 98.31 117 ILE A C 1
ATOM 889 O O . ILE A 1 117 ? -5.721 6.631 1.053 1.00 98.31 117 ILE A O 1
ATOM 893 N N . LEU A 1 118 ? -4.255 5.121 1.834 1.00 97.75 118 LEU A N 1
ATOM 894 C CA . LEU A 1 118 ? -3.038 5.878 1.572 1.00 97.75 118 LEU A CA 1
ATOM 895 C C . LEU A 1 118 ? -2.210 5.128 0.529 1.00 97.75 118 LEU A C 1
ATOM 897 O O . LEU A 1 118 ? -1.732 4.027 0.791 1.00 97.75 118 LEU A O 1
ATOM 901 N N . ASN A 1 119 ? -2.022 5.727 -0.644 1.00 96.94 119 ASN A N 1
ATOM 902 C CA . ASN A 1 119 ? -1.185 5.162 -1.702 1.00 96.94 119 ASN A CA 1
ATOM 903 C C . ASN A 1 119 ? 0.192 5.826 -1.677 1.00 96.94 119 ASN A C 1
ATOM 905 O O . ASN A 1 119 ? 0.301 7.035 -1.892 1.00 96.94 119 ASN A O 1
ATOM 909 N N . ILE A 1 120 ? 1.248 5.045 -1.442 1.00 95.81 120 ILE A N 1
ATOM 910 C CA . ILE A 1 120 ? 2.624 5.533 -1.553 1.00 95.81 120 ILE A CA 1
ATOM 911 C C . ILE A 1 120 ? 2.980 5.615 -3.036 1.00 95.81 120 ILE A C 1
ATOM 913 O O . ILE A 1 120 ? 3.258 4.611 -3.686 1.00 95.81 120 ILE A O 1
ATOM 917 N N . SER A 1 121 ? 2.934 6.833 -3.566 1.00 93.06 121 SER A N 1
ATOM 918 C CA . SER A 1 121 ? 3.320 7.149 -4.941 1.00 93.06 121 SER A CA 1
ATOM 919 C C . SER A 1 121 ? 4.762 7.681 -4.996 1.00 93.06 121 SER A C 1
ATOM 921 O O . SER A 1 121 ? 5.515 7.609 -4.025 1.00 93.06 121 SER A O 1
ATOM 923 N N . ALA A 1 122 ? 5.160 8.235 -6.136 1.00 88.62 122 ALA A N 1
ATOM 924 C CA . ALA A 1 122 ? 6.445 8.891 -6.331 1.00 88.62 122 ALA A CA 1
ATOM 925 C C . ALA A 1 122 ? 6.287 10.133 -7.214 1.00 88.62 122 ALA A C 1
ATOM 927 O O . ALA A 1 122 ? 5.403 10.184 -8.065 1.00 88.62 122 ALA A O 1
ATOM 928 N N . THR A 1 123 ? 7.204 11.100 -7.089 1.00 86.19 123 THR A N 1
ATOM 929 C CA . THR A 1 123 ? 7.277 12.277 -7.980 1.00 86.19 123 THR A CA 1
ATOM 930 C C . THR A 1 123 ? 7.329 11.882 -9.456 1.00 86.19 123 THR A C 1
ATOM 932 O O . THR A 1 123 ? 6.752 12.567 -10.294 1.00 86.19 123 THR A O 1
ATOM 935 N N . TYR A 1 124 ? 7.970 10.752 -9.764 1.00 83.38 124 TYR A N 1
ATOM 936 C CA . TYR A 1 124 ? 8.037 10.207 -11.117 1.00 83.38 124 TYR A CA 1
ATOM 937 C C . TYR A 1 124 ? 6.672 9.790 -11.666 1.00 83.38 124 TYR A C 1
ATOM 939 O O . TYR A 1 124 ? 6.530 9.743 -12.867 1.00 83.38 124 TYR A O 1
ATOM 947 N N . GLY A 1 125 ? 5.639 9.576 -10.850 1.00 84.38 125 GLY A N 1
ATOM 948 C CA . GLY A 1 125 ? 4.284 9.341 -11.355 1.00 84.38 125 GLY A CA 1
ATOM 949 C C . GLY A 1 125 ? 3.628 10.568 -11.999 1.00 84.38 125 GLY A C 1
ATOM 950 O O . GLY A 1 125 ? 2.581 10.418 -12.630 1.00 84.38 125 GLY A O 1
ATOM 951 N N . SER A 1 126 ? 4.201 11.767 -11.843 1.00 88.56 126 SER A N 1
ATOM 952 C CA . SER A 1 126 ? 3.625 13.019 -12.336 1.00 88.56 126 SER A CA 1
ATOM 953 C C . SER A 1 126 ? 3.946 13.265 -13.812 1.00 88.56 126 SER A C 1
ATOM 955 O O . SER A 1 126 ? 5.106 13.349 -14.214 1.00 88.56 126 SER A O 1
ATOM 957 N N . ILE A 1 127 ? 2.900 13.454 -14.612 1.00 89.69 127 ILE A N 1
ATOM 958 C CA . ILE A 1 127 ? 2.956 13.825 -16.026 1.00 89.69 127 ILE A CA 1
ATOM 959 C C . ILE A 1 127 ? 3.532 15.234 -16.161 1.00 89.69 127 ILE A C 1
ATOM 961 O O . ILE A 1 127 ? 4.402 15.456 -16.999 1.00 89.69 127 ILE A O 1
ATOM 965 N N . SER A 1 128 ? 3.107 16.174 -15.308 1.00 90.44 128 SER A N 1
ATOM 966 C CA . SER A 1 128 ? 3.602 17.557 -15.338 1.00 90.44 128 SER A CA 1
ATOM 967 C C . SER A 1 128 ? 5.094 17.670 -15.004 1.00 90.44 128 SER A C 1
ATOM 969 O O . SER A 1 128 ? 5.763 18.585 -15.478 1.00 90.44 128 SER A O 1
ATOM 971 N N . LYS A 1 129 ? 5.643 16.714 -14.243 1.00 87.50 129 LYS A N 1
ATOM 972 C CA . LYS A 1 129 ? 7.077 16.636 -13.919 1.00 87.50 129 LYS A CA 1
ATOM 973 C C . LYS A 1 129 ? 7.865 15.681 -14.820 1.00 87.50 129 LYS A C 1
ATOM 975 O O . LYS A 1 129 ? 9.058 15.482 -14.584 1.00 87.50 129 LYS A O 1
ATOM 980 N N . ASN A 1 130 ? 7.249 15.100 -15.850 1.00 86.19 130 ASN A N 1
ATOM 981 C CA . ASN A 1 130 ? 7.920 14.173 -16.761 1.00 86.19 130 ASN A CA 1
ATOM 982 C C . ASN A 1 130 ? 8.772 14.912 -17.807 1.00 86.19 130 ASN A C 1
ATOM 984 O O . ASN A 1 130 ? 8.472 14.922 -18.997 1.00 86.19 130 ASN A O 1
ATOM 988 N N . THR A 1 131 ? 9.851 15.545 -17.356 1.00 86.44 131 THR A N 1
ATOM 989 C CA . THR A 1 131 ? 10.753 16.340 -18.205 1.00 86.44 131 THR A CA 1
ATOM 990 C C . THR A 1 131 ? 11.972 15.558 -18.699 1.00 86.44 131 THR A C 1
ATOM 992 O O . THR A 1 131 ? 12.722 16.054 -19.534 1.00 86.44 131 THR A O 1
ATOM 995 N N . THR A 1 132 ? 12.192 14.337 -18.197 1.00 80.69 132 THR A N 1
ATOM 996 C CA . THR A 1 132 ? 13.405 13.537 -18.469 1.00 80.69 132 THR A CA 1
ATOM 997 C C . THR A 1 132 ? 13.133 12.213 -19.191 1.00 80.69 132 THR A C 1
ATOM 999 O O . THR A 1 132 ? 14.078 11.511 -19.566 1.00 80.69 132 THR A O 1
ATOM 1002 N N . GLY A 1 133 ? 11.861 11.859 -19.417 1.00 83.94 133 GLY A N 1
ATOM 1003 C CA . GLY A 1 133 ? 11.470 10.590 -20.028 1.00 83.94 133 GLY A CA 1
ATOM 1004 C C . GLY A 1 133 ? 12.006 9.397 -19.233 1.00 83.94 133 GLY A C 1
ATOM 1005 O O . GLY A 1 133 ? 11.870 9.344 -18.014 1.00 83.94 133 GLY A O 1
ATOM 1006 N N . SER A 1 134 ? 12.660 8.442 -19.905 1.00 81.06 134 SER A N 1
ATOM 1007 C CA . SER A 1 134 ? 13.264 7.298 -19.206 1.00 81.06 134 SER A CA 1
ATOM 1008 C C . SER A 1 134 ? 14.534 7.638 -18.417 1.00 81.06 134 SER A C 1
ATOM 1010 O O . SER A 1 134 ? 14.971 6.812 -17.616 1.00 81.06 134 SER A O 1
ATOM 1012 N N . GLY A 1 135 ? 15.108 8.831 -18.642 1.00 74.81 135 GLY A N 1
ATOM 1013 C CA . GLY A 1 135 ? 16.124 9.496 -17.821 1.00 74.81 135 GLY A CA 1
ATOM 1014 C C . GLY A 1 135 ? 17.342 8.672 -17.355 1.00 74.81 135 GLY A C 1
ATOM 1015 O O . GLY A 1 135 ? 17.558 7.530 -17.762 1.00 74.81 135 GLY A O 1
ATOM 1016 N N . PRO A 1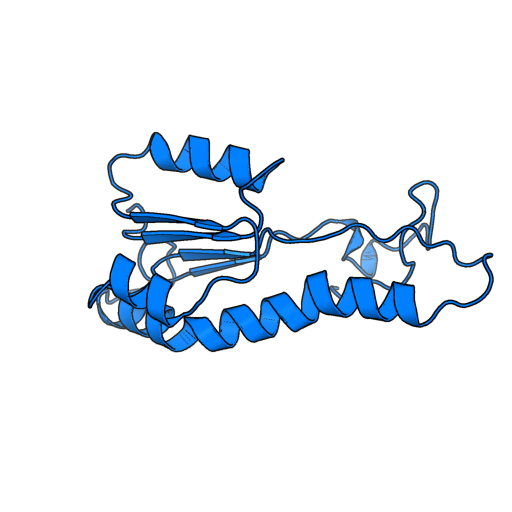 136 ? 18.173 9.233 -16.458 1.00 73.62 136 PRO A N 1
ATOM 1017 C CA . PRO A 1 136 ? 19.312 8.524 -15.862 1.00 73.62 136 PRO A CA 1
ATOM 1018 C C . PRO A 1 136 ? 18.891 7.379 -14.925 1.00 73.62 136 PRO A C 1
ATOM 1020 O O . PRO A 1 136 ? 19.663 6.448 -14.704 1.00 73.62 136 PRO A O 1
ATOM 1023 N N . LEU A 1 137 ? 17.660 7.413 -14.403 1.00 78.75 137 LEU A N 1
ATOM 1024 C CA . LEU A 1 137 ? 17.135 6.385 -13.498 1.00 78.75 137 LEU A CA 1
ATOM 1025 C C . LEU A 1 137 ? 16.656 5.115 -14.208 1.00 78.75 137 LEU A C 1
ATOM 1027 O O . LEU A 1 137 ? 16.386 4.118 -13.539 1.00 78.75 137 LEU A O 1
ATOM 1031 N N . LYS A 1 138 ? 16.589 5.121 -15.546 1.00 87.12 138 LYS A N 1
ATOM 1032 C CA . LYS A 1 138 ? 16.181 3.966 -16.356 1.00 87.12 138 LYS A CA 1
ATOM 1033 C C . LYS A 1 138 ? 14.815 3.434 -15.917 1.00 87.12 138 LYS A C 1
ATOM 1035 O O . LYS A 1 138 ? 14.693 2.272 -15.528 1.00 87.12 138 LYS A O 1
ATOM 1040 N N . GLY A 1 139 ? 13.816 4.312 -15.926 1.00 85.44 139 GLY A N 1
ATOM 1041 C CA . GLY A 1 139 ? 12.419 3.986 -15.633 1.00 85.44 139 GLY A CA 1
ATOM 1042 C C . GLY A 1 139 ? 11.531 4.095 -16.870 1.00 85.44 139 GLY A C 1
ATOM 1043 O O . GLY A 1 139 ? 11.924 4.655 -17.894 1.00 85.44 139 GLY A O 1
ATOM 1044 N N . LEU A 1 140 ? 10.304 3.583 -16.768 1.00 85.38 140 LEU A N 1
ATOM 1045 C CA . LEU A 1 140 ? 9.294 3.810 -17.799 1.00 85.38 140 LEU A CA 1
ATOM 1046 C C . LEU A 1 140 ? 9.056 5.315 -17.967 1.00 85.38 140 LEU A C 1
ATOM 1048 O O . LEU A 1 140 ? 8.824 6.020 -16.993 1.00 85.38 140 LEU A O 1
ATOM 1052 N N . ALA A 1 141 ? 9.088 5.796 -19.211 1.00 85.06 141 ALA A N 1
ATOM 1053 C CA . ALA A 1 141 ? 8.795 7.195 -19.531 1.00 85.06 141 ALA A CA 1
ATOM 1054 C C . ALA A 1 141 ? 7.291 7.526 -19.454 1.00 85.06 141 ALA A C 1
ATOM 1056 O O . ALA A 1 141 ? 6.904 8.679 -19.630 1.00 85.06 141 ALA A O 1
ATOM 1057 N N . TYR A 1 142 ? 6.442 6.516 -19.252 1.00 83.75 142 TYR A N 1
ATOM 1058 C CA . TYR A 1 142 ? 4.994 6.650 -19.181 1.00 83.75 142 TYR A CA 1
ATOM 1059 C C . TYR A 1 142 ? 4.545 6.836 -17.728 1.00 83.75 142 TYR A C 1
ATOM 1061 O O . TYR A 1 142 ? 4.684 5.921 -16.917 1.00 83.75 142 TYR A O 1
ATOM 1069 N N . MET A 1 143 ? 3.993 8.015 -17.430 1.00 82.31 143 MET A N 1
ATOM 1070 C CA . MET A 1 143 ? 3.552 8.431 -16.095 1.00 82.31 143 MET A CA 1
ATOM 1071 C C . MET A 1 143 ? 2.033 8.634 -16.081 1.00 82.31 143 MET A C 1
ATOM 1073 O O . MET A 1 143 ? 1.452 9.001 -17.101 1.00 82.31 143 MET A O 1
ATOM 1077 N N . THR A 1 144 ? 1.376 8.387 -14.946 1.00 79.12 144 THR A N 1
ATOM 1078 C CA . THR A 1 144 ? -0.087 8.187 -14.906 1.00 79.12 144 THR A CA 1
ATOM 1079 C C . THR A 1 144 ? -0.870 9.208 -14.079 1.00 79.12 144 THR A C 1
ATOM 1081 O O . THR A 1 144 ? -2.097 9.200 -14.135 1.00 79.12 144 THR A O 1
ATOM 1084 N N . SER A 1 145 ? -0.215 10.090 -13.317 1.00 76.69 145 SER A N 1
ATOM 1085 C CA . SER A 1 145 ? -0.880 11.117 -12.490 1.00 76.69 145 SER A CA 1
ATOM 1086 C C . SER A 1 145 ? -0.570 12.526 -12.991 1.00 76.69 145 SER A C 1
ATOM 1088 O O . SER A 1 145 ? 0.545 12.769 -13.432 1.00 76.69 145 SER A O 1
ATOM 1090 N N . LYS A 1 146 ? -1.533 13.454 -12.967 1.00 67.06 146 LYS A N 1
ATOM 1091 C CA . LYS A 1 146 ? -1.285 14.860 -13.341 1.00 67.06 146 LYS A CA 1
ATOM 1092 C C . LYS A 1 146 ? -0.411 15.567 -12.302 1.00 67.06 146 LYS A C 1
ATOM 1094 O O . LYS A 1 146 ? -0.710 15.403 -11.103 1.00 67.06 146 LYS A O 1
#

Foldseek 3Di:
DAAQEEEFELCPDDPNVVVLVVVVVDPSHNYYHYYNDDDDLVVQCVRCPQLFHAEYEAPFADFQQADPPDDDDPVSVCVRCVGQPVSLVVSCVSRVVRQVSQLVVDDDDDDSRRHYYHYDDDPLLDPVPLPAQCHPVRGHSDHHHD

Radius of gyration: 17.27 Å; chains: 1; bounding box: 39×31×50 Å